Protein AF-A0A972EU42-F1 (afdb_monomer)

Sequence (117 aa):
MTAIDLTRLQKQIGELVSLLSEPTAFIKTLHEILDFYERRAYRPSRELVPKTFMRSYNLPAQVLPLIEIGLKESASLHPAEALALAQALWQDPYYEARELAALVLGQLPAEFSADVL

Nearest PDB structures (foldseek):
  6mbz-assembly1_A  TM=1.739E-01  e=7.908E+00  Homo sapiens

Solvent-accessible surface area (backbone atoms only — not comparable to full-atom values): 6754 Å² total; per-residue (Å²): 132,86,76,72,61,57,72,59,52,55,52,52,39,54,53,43,59,72,26,41,85,38,42,70,62,28,51,54,52,49,51,55,51,47,52,57,43,19,68,71,45,65,60,100,76,69,94,71,76,76,91,55,98,57,48,63,71,66,53,53,87,65,56,63,59,54,46,51,60,58,44,51,61,50,25,58,75,37,45,73,39,32,50,56,27,22,58,54,27,53,74,42,72,37,47,65,40,34,53,49,15,53,51,43,57,71,50,42,60,76,85,57,60,73,77,78,113

Secondary structure (DSSP, 8-state):
-----HHHHHHHHHHHHHTTT-HHHHHHHHHHHHHHHHHHH--S------SSSSB-----TTHHHHHHHHHHHHHHH-HHHHHHHHHHHHTSSBHHHHHHHHHHHHTS-GGGTTTT-

Radius of gyration: 14.72 Å; Cα contacts (8 Å, |Δi|>4): 108; chains: 1; bounding box: 35×30×39 Å

pLDDT: mean 77.61, std 13.82, range [40.34, 90.56]

Mean predicted aligned error: 8.31 Å

Foldseek 3Di:
DPPPPVVVLLVLLVVLLVCLQPLVVNVVSVVVVLVVQLVVLPDVDDPDDPPDPFAERPGDPPRLVSSLVSVLVSLLVCVPSLQVNLVSLCPDRYPSSPVSSVSSVVSHDCVCVVVVD

Structure (mmCIF, N/CA/C/O backbone):
data_AF-A0A972EU42-F1
#
_entry.id   AF-A0A972EU42-F1
#
loop_
_atom_site.group_PDB
_atom_site.id
_atom_site.type_symbol
_atom_site.label_atom_id
_atom_site.label_alt_id
_atom_site.label_comp_id
_a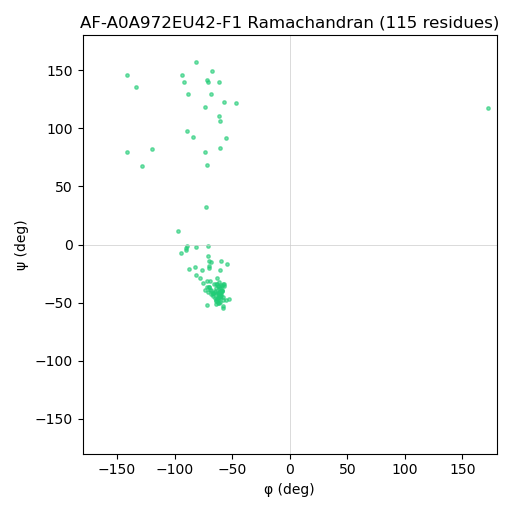tom_site.label_asym_id
_atom_site.label_entity_id
_atom_site.label_seq_id
_atom_site.pdbx_PDB_ins_code
_atom_site.Cartn_x
_atom_site.Cartn_y
_atom_site.Cartn_z
_atom_site.occupancy
_atom_site.B_iso_or_equiv
_atom_site.auth_seq_id
_atom_site.auth_comp_id
_atom_site.auth_asym_id
_atom_site.auth_atom_id
_atom_site.pdbx_PDB_model_num
ATOM 1 N N . MET A 1 1 ? 18.471 9.078 -20.487 1.00 42.56 1 MET A N 1
ATOM 2 C CA . MET A 1 1 ? 17.893 9.353 -19.154 1.00 42.56 1 MET A CA 1
ATOM 3 C C . MET A 1 1 ? 16.437 8.931 -19.207 1.00 42.56 1 MET A C 1
ATOM 5 O O . MET A 1 1 ? 15.670 9.578 -19.901 1.00 42.56 1 MET A O 1
ATOM 9 N N . THR A 1 2 ? 16.060 7.803 -18.606 1.00 40.34 2 THR A N 1
ATOM 10 C CA . THR A 1 2 ? 14.654 7.374 -18.613 1.00 40.34 2 THR A CA 1
ATOM 11 C C . THR A 1 2 ? 13.971 8.107 -17.468 1.00 40.34 2 THR A C 1
ATOM 13 O O . THR A 1 2 ? 14.074 7.685 -16.320 1.00 40.34 2 THR A O 1
ATOM 16 N N . ALA A 1 3 ? 13.390 9.269 -17.770 1.00 48.59 3 ALA A N 1
ATOM 17 C CA . ALA A 1 3 ? 12.598 10.027 -16.816 1.00 48.59 3 ALA A CA 1
ATOM 18 C C . ALA A 1 3 ? 11.425 9.142 -16.387 1.00 48.59 3 ALA A C 1
ATOM 20 O O . ALA A 1 3 ? 10.523 8.858 -17.173 1.00 48.59 3 ALA A O 1
ATOM 21 N N . ILE A 1 4 ? 11.487 8.620 -15.166 1.00 60.91 4 ILE A N 1
ATOM 22 C CA . ILE A 1 4 ? 10.304 8.086 -14.505 1.00 60.91 4 ILE A CA 1
ATOM 23 C C . ILE A 1 4 ? 9.309 9.245 -14.475 1.00 60.91 4 ILE A C 1
ATOM 25 O O . ILE A 1 4 ? 9.635 10.322 -13.978 1.00 60.91 4 ILE A O 1
ATOM 29 N N . ASP A 1 5 ? 8.128 9.047 -15.054 1.00 71.94 5 ASP A N 1
ATOM 30 C CA . ASP A 1 5 ? 7.077 10.061 -15.088 1.00 71.94 5 ASP A CA 1
ATOM 31 C C . ASP A 1 5 ? 6.453 10.181 -13.694 1.00 71.94 5 ASP A C 1
ATOM 33 O O . ASP A 1 5 ? 5.402 9.603 -13.406 1.00 71.94 5 ASP A O 1
ATOM 37 N N . LEU A 1 6 ? 7.138 10.907 -12.807 1.00 72.88 6 LEU A N 1
ATOM 38 C CA . LEU A 1 6 ? 6.730 11.140 -11.419 1.00 72.88 6 LEU A CA 1
ATOM 39 C C . LEU A 1 6 ? 5.336 11.773 -11.346 1.00 72.88 6 LEU A C 1
ATOM 41 O O . LEU A 1 6 ? 4.530 11.404 -10.501 1.00 72.88 6 LEU A O 1
ATOM 45 N N . THR A 1 7 ? 5.012 12.651 -12.296 1.00 78.56 7 THR A N 1
ATOM 46 C CA . THR A 1 7 ? 3.686 13.270 -12.422 1.00 78.56 7 THR A CA 1
ATOM 47 C C . THR A 1 7 ? 2.588 12.239 -12.682 1.00 78.56 7 THR A C 1
ATOM 49 O O . THR A 1 7 ? 1.475 12.375 -12.178 1.00 78.56 7 THR A O 1
ATOM 52 N N . ARG A 1 8 ? 2.884 11.182 -13.451 1.00 83.94 8 ARG A N 1
ATOM 53 C CA . ARG A 1 8 ? 1.930 10.093 -13.689 1.00 83.94 8 ARG A CA 1
ATOM 54 C C . ARG A 1 8 ? 1.790 9.221 -12.446 1.00 83.94 8 ARG A C 1
ATOM 56 O O . ARG A 1 8 ? 0.680 8.802 -12.132 1.00 83.94 8 ARG A O 1
ATOM 63 N N . LEU A 1 9 ? 2.891 8.959 -11.740 1.00 84.31 9 LEU A N 1
ATOM 64 C CA . LEU A 1 9 ? 2.854 8.206 -10.487 1.00 84.31 9 LEU A CA 1
ATOM 65 C C . LEU A 1 9 ? 1.999 8.932 -9.441 1.00 84.31 9 LEU A C 1
ATOM 67 O O . LEU A 1 9 ? 1.118 8.318 -8.862 1.00 84.31 9 LEU A O 1
ATOM 71 N N . GLN A 1 10 ? 2.168 10.246 -9.278 1.00 83.06 10 GLN A N 1
ATOM 72 C CA . GLN A 1 10 ? 1.354 11.042 -8.352 1.00 83.06 10 GLN A CA 1
ATOM 73 C C . GLN A 1 10 ? -0.145 10.997 -8.670 1.00 83.06 10 GLN A C 1
ATOM 75 O O . GLN A 1 10 ? -0.952 10.879 -7.754 1.00 83.06 10 GLN A O 1
ATOM 80 N N . LYS A 1 11 ? -0.532 11.040 -9.953 1.00 87.56 11 LYS A N 1
ATOM 81 C CA . LYS A 1 11 ? -1.943 10.870 -10.336 1.00 87.56 11 LYS A CA 1
ATOM 82 C C . LYS A 1 11 ? -2.481 9.488 -9.964 1.00 87.56 11 LYS A C 1
ATOM 84 O O . LYS A 1 11 ? -3.536 9.412 -9.352 1.00 87.56 11 LYS A O 1
ATOM 89 N N . GLN A 1 12 ? -1.730 8.430 -10.276 1.00 87.50 12 GLN A N 1
ATOM 90 C CA . GLN A 1 12 ? -2.097 7.053 -9.919 1.00 87.50 12 GLN A CA 1
ATOM 91 C C . GLN A 1 12 ? -2.195 6.858 -8.399 1.00 87.50 12 GLN A C 1
ATOM 93 O O . GLN A 1 12 ? -3.067 6.142 -7.925 1.00 87.50 12 GLN A O 1
ATOM 98 N N . ILE A 1 13 ? -1.337 7.525 -7.621 1.00 86.94 13 ILE A N 1
ATOM 99 C CA . ILE A 1 13 ? -1.420 7.517 -6.156 1.00 86.94 13 ILE A CA 1
ATOM 100 C C . ILE A 1 13 ? -2.711 8.189 -5.678 1.00 86.94 13 ILE A C 1
ATOM 102 O O . ILE A 1 13 ? -3.361 7.665 -4.784 1.00 86.94 13 ILE A O 1
ATOM 106 N N . GLY A 1 14 ? -3.123 9.305 -6.287 1.00 86.19 14 GLY A N 1
ATOM 107 C CA . GLY A 1 14 ? -4.416 9.927 -5.981 1.00 86.19 14 GLY A CA 1
ATOM 108 C C . GLY A 1 14 ? -5.609 9.009 -6.277 1.00 86.19 14 GLY A C 1
ATOM 109 O O . GLY A 1 14 ? -6.568 8.966 -5.506 1.00 86.19 14 GLY A O 1
ATOM 110 N N . GLU A 1 15 ? -5.538 8.230 -7.359 1.00 88.50 15 GLU A N 1
ATOM 111 C CA . GLU A 1 15 ? -6.546 7.207 -7.672 1.00 88.50 15 GLU A CA 1
ATOM 112 C C . GLU A 1 15 ? -6.537 6.070 -6.640 1.00 88.50 15 GLU A C 1
ATOM 114 O O . GLU A 1 15 ? -7.596 5.707 -6.136 1.00 88.50 15 GLU A O 1
ATOM 119 N N . LEU A 1 16 ? -5.358 5.571 -6.250 1.00 87.69 16 LEU A N 1
ATOM 120 C CA . LEU A 1 16 ? -5.212 4.574 -5.182 1.00 87.69 16 LEU A CA 1
ATOM 121 C C . LEU A 1 16 ? -5.801 5.066 -3.857 1.00 87.69 16 LEU A C 1
ATOM 123 O O . LEU A 1 16 ? -6.548 4.343 -3.208 1.00 87.69 16 LEU A O 1
ATOM 127 N N . VAL A 1 17 ? -5.509 6.307 -3.475 1.00 86.69 17 VAL A N 1
ATOM 128 C CA . VAL A 1 17 ? -6.074 6.949 -2.281 1.00 86.69 17 VAL A CA 1
ATOM 129 C C . VAL A 1 17 ? -7.601 7.015 -2.345 1.00 86.69 17 VAL A C 1
ATOM 131 O O . VAL A 1 17 ? -8.264 6.832 -1.332 1.00 86.69 17 VAL A O 1
ATOM 134 N N . SER A 1 18 ? -8.179 7.220 -3.529 1.00 88.62 18 SER A N 1
ATOM 135 C CA . SER A 1 18 ? -9.639 7.219 -3.696 1.00 88.62 18 SER A CA 1
ATOM 136 C C . SER A 1 18 ? -10.256 5.823 -3.530 1.00 88.62 18 SER A C 1
ATOM 138 O O . SER A 1 18 ? -11.448 5.710 -3.265 1.00 88.62 18 SER A O 1
ATOM 140 N N . LEU A 1 19 ? -9.450 4.765 -3.673 1.00 88.38 19 LEU A N 1
ATOM 141 C CA . LEU A 1 19 ? -9.838 3.360 -3.517 1.00 88.38 19 LEU A CA 1
ATOM 142 C C . LEU A 1 19 ? -9.507 2.800 -2.125 1.00 88.38 19 LEU A C 1
ATOM 144 O O . LEU A 1 19 ? -9.579 1.587 -1.933 1.00 88.38 19 LEU A O 1
ATOM 148 N N . LEU A 1 20 ? -9.145 3.641 -1.148 1.00 84.25 20 LEU A N 1
ATOM 149 C CA . LEU A 1 20 ? -8.787 3.180 0.201 1.00 84.25 20 LEU A CA 1
ATOM 150 C C . LEU A 1 20 ? -9.930 2.393 0.868 1.00 84.25 20 LEU A C 1
ATOM 152 O O . LEU A 1 20 ? -9.676 1.419 1.572 1.00 84.25 20 LEU A O 1
ATOM 156 N N . SER A 1 21 ? -11.180 2.776 0.581 1.00 85.75 21 SER A N 1
ATOM 157 C CA . SER A 1 21 ? -12.395 2.096 1.047 1.00 85.75 21 SER A CA 1
ATOM 158 C C . SER A 1 21 ? -12.622 0.724 0.396 1.00 85.75 21 SER A C 1
ATOM 160 O O . SER A 1 21 ? -13.400 -0.079 0.908 1.00 85.75 21 SER A O 1
ATOM 162 N N . GLU A 1 22 ? -11.974 0.445 -0.742 1.00 90.06 22 GLU A N 1
ATOM 163 C CA . GLU A 1 22 ? -12.146 -0.774 -1.538 1.00 90.06 22 GLU A CA 1
ATOM 164 C C . GLU A 1 22 ? -10.823 -1.556 -1.649 1.00 90.06 22 GLU A C 1
ATOM 166 O O . GLU A 1 22 ? -10.133 -1.496 -2.674 1.00 90.06 22 GLU A O 1
ATOM 171 N N . PRO A 1 23 ? -10.464 -2.366 -0.636 1.00 86.94 23 PRO A N 1
ATOM 172 C CA . PRO A 1 23 ? -9.152 -3.011 -0.559 1.00 86.94 23 PRO A CA 1
ATOM 173 C C . PRO A 1 23 ? -8.850 -3.928 -1.752 1.00 86.94 23 PRO A C 1
ATOM 175 O O . PRO A 1 23 ? -7.717 -3.996 -2.224 1.00 86.94 23 PRO A O 1
ATOM 178 N N . THR A 1 24 ? -9.859 -4.608 -2.300 1.00 87.81 24 THR A N 1
ATOM 179 C CA . THR A 1 24 ? -9.683 -5.476 -3.474 1.00 87.81 24 THR A CA 1
ATOM 180 C C . THR A 1 24 ? -9.363 -4.677 -4.740 1.00 87.81 24 THR A C 1
ATOM 182 O O . THR A 1 24 ? -8.485 -5.072 -5.512 1.00 87.81 24 THR A O 1
ATOM 185 N N . ALA A 1 25 ? -10.051 -3.552 -4.957 1.00 90.19 25 ALA A N 1
ATOM 186 C CA . ALA A 1 25 ? -9.802 -2.674 -6.098 1.00 90.19 25 ALA A CA 1
ATOM 187 C C . ALA A 1 25 ? -8.441 -1.981 -5.964 1.00 90.19 25 ALA A C 1
ATOM 189 O O . ALA A 1 25 ? -7.694 -1.891 -6.942 1.00 90.19 25 ALA A O 1
ATOM 190 N N . PHE A 1 26 ? -8.089 -1.573 -4.743 1.00 90.56 26 PHE A N 1
ATOM 191 C CA . PHE A 1 26 ? -6.786 -1.015 -4.420 1.00 90.56 26 PHE A CA 1
ATOM 192 C C . PHE A 1 26 ? -5.653 -1.9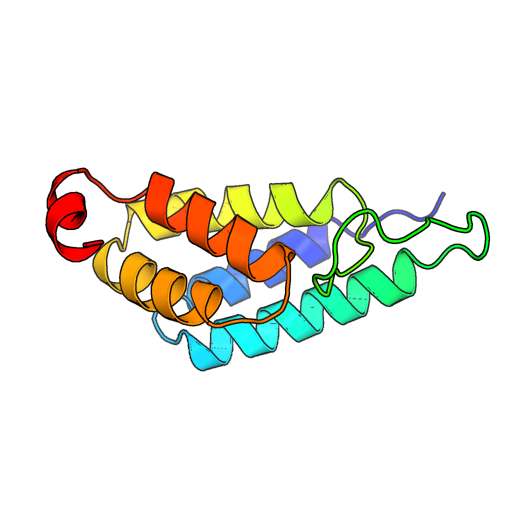83 -4.767 1.00 90.56 26 PHE A C 1
ATOM 194 O O . PHE A 1 26 ? -4.761 -1.616 -5.524 1.00 90.56 26 PHE A O 1
ATOM 201 N N . ILE A 1 27 ? -5.692 -3.224 -4.265 1.00 89.81 27 ILE A N 1
ATOM 202 C CA . ILE A 1 27 ? -4.620 -4.212 -4.485 1.00 89.81 27 ILE A CA 1
ATOM 203 C C . ILE A 1 27 ? -4.450 -4.505 -5.974 1.00 89.81 27 ILE A C 1
ATOM 205 O O . ILE A 1 27 ? -3.327 -4.535 -6.475 1.00 89.81 27 ILE A O 1
ATOM 209 N N . LYS A 1 28 ? -5.562 -4.659 -6.701 1.00 90.31 28 LYS A N 1
ATOM 210 C CA . LYS A 1 28 ? -5.525 -4.879 -8.148 1.00 90.31 28 LYS A CA 1
ATOM 211 C C . LYS A 1 28 ? -4.852 -3.710 -8.875 1.00 90.31 28 LYS A C 1
ATOM 213 O O . LYS A 1 28 ? -3.946 -3.933 -9.673 1.00 90.31 28 LYS A O 1
ATOM 218 N N . THR A 1 29 ? -5.265 -2.482 -8.568 1.00 89.88 29 THR A N 1
ATOM 219 C CA . THR A 1 29 ? -4.707 -1.265 -9.178 1.00 89.88 29 THR A CA 1
ATOM 220 C C . THR A 1 29 ? -3.235 -1.093 -8.806 1.00 89.88 29 THR A C 1
ATOM 222 O O . THR A 1 29 ? -2.409 -0.759 -9.652 1.00 89.88 29 THR A O 1
ATOM 225 N N . LEU A 1 30 ? -2.875 -1.387 -7.553 1.00 89.56 30 LEU A N 1
ATOM 226 C CA . LEU A 1 30 ? -1.497 -1.389 -7.080 1.00 89.56 30 LEU A CA 1
ATOM 227 C C . LEU A 1 30 ? -0.660 -2.361 -7.913 1.00 89.56 30 LEU A C 1
ATOM 229 O O 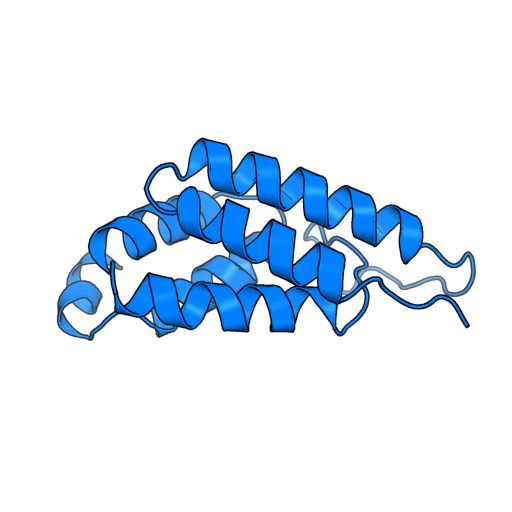. LEU A 1 30 ? 0.346 -1.947 -8.473 1.00 89.56 30 LEU A O 1
ATOM 233 N N . HIS A 1 31 ? -1.076 -3.620 -8.062 1.00 89.62 31 HIS A N 1
ATOM 234 C CA . HIS A 1 31 ? -0.349 -4.591 -8.887 1.00 89.62 31 HIS A CA 1
ATOM 235 C C . HIS A 1 31 ? -0.205 -4.144 -10.344 1.00 89.62 31 HIS A C 1
ATOM 237 O O . HIS A 1 31 ? 0.870 -4.317 -10.908 1.00 89.62 31 HIS A O 1
ATOM 243 N N . GLU A 1 32 ? -1.227 -3.530 -10.944 1.00 88.69 32 GLU A N 1
ATOM 244 C CA . GLU A 1 32 ? -1.139 -2.980 -12.307 1.00 88.69 32 GLU A CA 1
ATOM 245 C C . GLU A 1 32 ? -0.080 -1.869 -12.411 1.00 88.69 32 GLU A C 1
ATOM 247 O O . GLU A 1 32 ? 0.708 -1.837 -13.362 1.00 88.69 32 GLU A O 1
ATOM 252 N N . ILE A 1 33 ? -0.014 -0.987 -11.410 1.00 87.00 33 ILE A N 1
ATOM 253 C CA . ILE A 1 33 ? 1.008 0.060 -11.310 1.00 87.00 33 ILE A CA 1
ATOM 254 C C . ILE A 1 33 ? 2.394 -0.578 -11.153 1.00 87.00 33 ILE A C 1
ATOM 256 O O . ILE A 1 33 ? 3.317 -0.238 -11.898 1.00 87.00 33 ILE A O 1
ATOM 260 N N . LEU A 1 34 ? 2.557 -1.507 -10.208 1.00 86.00 34 LEU A N 1
ATOM 261 C CA . LEU A 1 34 ? 3.846 -2.145 -9.937 1.00 86.00 34 LEU A CA 1
ATOM 262 C C . LEU A 1 34 ? 4.337 -2.953 -11.153 1.00 86.00 34 LEU A C 1
ATOM 264 O O . LEU A 1 34 ? 5.495 -2.798 -11.530 1.00 86.00 34 LEU A O 1
ATOM 268 N N . ASP A 1 35 ? 3.478 -3.718 -11.834 1.00 85.31 35 ASP A N 1
ATOM 269 C CA . ASP A 1 35 ? 3.818 -4.437 -13.078 1.00 85.31 35 ASP A CA 1
ATOM 270 C C . ASP A 1 35 ? 4.262 -3.467 -14.186 1.00 85.31 35 ASP A C 1
ATOM 272 O O . ASP A 1 35 ? 5.281 -3.682 -14.848 1.00 85.31 35 ASP A O 1
ATOM 276 N N . PHE A 1 36 ? 3.568 -2.334 -14.343 1.00 84.06 36 PHE A N 1
ATOM 277 C CA . PHE A 1 36 ? 3.942 -1.315 -15.325 1.00 84.06 36 PHE A CA 1
ATOM 278 C C . PHE A 1 36 ? 5.339 -0.727 -15.060 1.00 84.06 36 PHE A C 1
ATOM 280 O O . PHE A 1 36 ? 6.130 -0.533 -15.995 1.00 84.06 36 PHE A O 1
ATOM 287 N N . TYR A 1 37 ? 5.661 -0.434 -13.797 1.00 80.00 37 TYR A N 1
ATOM 288 C CA . TYR A 1 37 ? 6.967 0.113 -13.420 1.00 80.00 37 TYR A CA 1
ATOM 289 C C . TYR A 1 37 ? 8.073 -0.950 -13.369 1.00 80.00 37 TYR A C 1
ATOM 291 O O . TYR A 1 37 ? 9.217 -0.610 -13.671 1.00 80.00 37 TYR A O 1
ATOM 299 N N . GLU A 1 38 ? 7.757 -2.212 -13.074 1.00 79.31 38 GLU A N 1
ATOM 300 C CA . GLU A 1 38 ? 8.686 -3.350 -13.119 1.00 79.31 38 GLU A CA 1
ATOM 301 C C . GLU A 1 38 ? 9.201 -3.569 -14.545 1.00 79.31 38 GLU A C 1
ATOM 303 O O . GLU A 1 38 ? 10.412 -3.514 -14.776 1.00 79.31 38 GLU A O 1
ATOM 308 N N . ARG A 1 39 ? 8.299 -3.634 -15.535 1.00 72.44 39 ARG A N 1
ATOM 309 C CA . ARG A 1 39 ? 8.670 -3.771 -16.957 1.00 72.44 39 ARG A CA 1
ATOM 310 C C . ARG A 1 39 ? 9.583 -2.650 -17.437 1.00 72.44 39 ARG A C 1
ATOM 312 O O . ARG A 1 39 ? 10.442 -2.857 -18.293 1.00 72.44 39 ARG A O 1
ATOM 319 N N . ARG A 1 40 ? 9.391 -1.438 -16.907 1.00 67.69 40 ARG A N 1
ATOM 320 C CA . ARG A 1 40 ? 10.193 -0.254 -17.255 1.00 67.69 40 ARG A CA 1
ATOM 321 C C . ARG A 1 40 ? 11.522 -0.202 -16.496 1.00 67.69 40 ARG A C 1
ATOM 323 O O . ARG A 1 40 ? 12.473 0.413 -16.984 1.00 67.69 40 ARG A O 1
ATOM 330 N N . ALA A 1 41 ? 11.587 -0.823 -15.322 1.00 62.78 41 ALA A N 1
ATOM 331 C CA . ALA A 1 41 ? 12.793 -0.971 -14.517 1.00 62.78 41 ALA A CA 1
ATOM 332 C C . ALA A 1 41 ? 13.679 -2.136 -14.978 1.00 62.78 41 ALA A C 1
ATOM 334 O O . ALA A 1 41 ? 14.878 -2.116 -14.688 1.00 62.78 41 ALA A O 1
ATOM 335 N N . TYR A 1 42 ? 13.125 -3.088 -15.740 1.00 58.69 42 TYR A N 1
ATOM 336 C CA . TYR A 1 42 ? 13.836 -4.215 -16.341 1.00 58.69 42 TYR A CA 1
ATOM 337 C C . TYR A 1 42 ? 14.933 -3.741 -17.315 1.00 58.69 42 TYR A C 1
ATOM 339 O O . TYR A 1 42 ? 14.764 -3.659 -18.533 1.00 58.69 42 TYR A O 1
ATOM 347 N N . ARG A 1 43 ? 16.101 -3.394 -16.768 1.00 55.34 43 ARG A N 1
ATOM 348 C CA . ARG A 1 43 ? 17.361 -3.291 -17.506 1.00 55.34 43 ARG A CA 1
ATOM 349 C C . ARG A 1 43 ? 18.027 -4.669 -17.479 1.00 55.34 43 ARG A C 1
ATOM 351 O O . ARG A 1 43 ? 18.207 -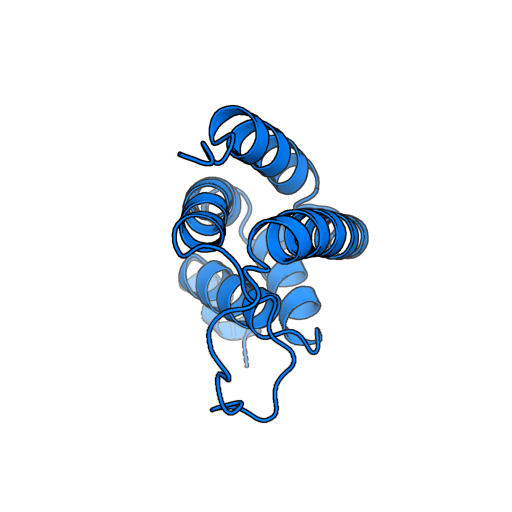5.204 -16.388 1.00 55.34 43 ARG A O 1
ATOM 358 N N . PRO A 1 44 ? 18.458 -5.227 -18.625 1.00 45.81 44 PRO A N 1
ATOM 359 C CA . PRO A 1 44 ? 19.014 -6.583 -18.736 1.00 45.81 44 PRO A CA 1
ATOM 360 C C . PRO A 1 44 ? 20.433 -6.733 -18.151 1.00 45.81 44 PRO A C 1
ATOM 362 O O . PRO A 1 44 ? 21.253 -7.497 -18.649 1.00 45.81 44 PRO A O 1
ATOM 365 N N . SER A 1 45 ? 20.766 -5.990 -17.102 1.00 44.44 45 SER A N 1
ATOM 366 C CA . SER A 1 45 ? 22.091 -5.981 -16.500 1.00 44.44 45 SER A CA 1
ATOM 367 C C . SER A 1 45 ? 21.978 -5.884 -14.991 1.00 44.44 45 SER A C 1
ATOM 369 O O . SER A 1 45 ? 22.140 -4.808 -14.426 1.00 44.44 45 SER A O 1
ATOM 371 N N . ARG A 1 46 ? 21.691 -7.025 -14.356 1.00 44.47 46 ARG A N 1
ATOM 372 C CA . ARG A 1 46 ? 22.458 -7.605 -13.240 1.00 44.47 46 ARG A CA 1
ATOM 373 C C . ARG A 1 46 ? 21.662 -8.792 -12.718 1.00 44.47 46 ARG A C 1
ATOM 375 O O . ARG A 1 46 ? 20.545 -8.624 -12.245 1.00 44.47 46 ARG A O 1
ATOM 382 N N . GLU A 1 47 ? 22.246 -9.977 -12.818 1.00 47.44 47 GLU A N 1
ATOM 383 C CA . GLU A 1 47 ? 21.799 -11.181 -12.126 1.00 47.44 47 GLU A CA 1
ATOM 384 C C . GLU A 1 47 ? 21.740 -10.883 -10.620 1.00 47.44 47 GLU A C 1
ATOM 386 O O . GLU A 1 47 ? 22.741 -10.941 -9.904 1.00 47.44 47 GLU A O 1
ATOM 391 N N . LEU A 1 48 ? 20.577 -10.448 -10.144 1.00 52.34 48 LEU A N 1
ATOM 392 C CA . LEU A 1 48 ? 20.317 -10.261 -8.730 1.00 52.34 48 LEU A CA 1
ATOM 393 C C . LEU A 1 48 ? 19.778 -11.588 -8.224 1.00 52.34 48 LEU A C 1
ATOM 395 O O . LEU A 1 48 ? 18.610 -11.921 -8.398 1.00 52.34 48 LEU A O 1
ATOM 399 N N . VAL A 1 49 ? 20.687 -12.364 -7.639 1.00 52.44 49 VAL A N 1
ATOM 400 C CA . VAL A 1 49 ? 20.363 -13.552 -6.851 1.00 52.44 49 VAL A CA 1
ATOM 401 C C . VAL A 1 49 ? 19.233 -13.166 -5.886 1.00 52.44 49 VAL A C 1
ATOM 403 O O . VAL A 1 49 ? 19.414 -12.199 -5.134 1.00 52.44 49 VAL A O 1
ATOM 406 N N . PRO A 1 50 ? 18.070 -13.842 -5.912 1.00 50.94 50 PRO A N 1
ATOM 407 C CA . PRO A 1 50 ? 16.956 -13.478 -5.051 1.00 50.94 50 PRO A CA 1
ATOM 408 C C . PRO A 1 50 ? 17.401 -13.628 -3.594 1.00 50.94 50 PRO A C 1
ATOM 410 O O . PRO A 1 50 ? 17.659 -14.730 -3.115 1.00 50.94 50 PRO A O 1
ATOM 413 N N . LYS A 1 51 ? 17.546 -12.499 -2.889 1.00 54.31 51 LYS A N 1
ATOM 414 C CA . LYS A 1 51 ? 17.910 -12.470 -1.461 1.00 54.31 51 LYS A CA 1
ATOM 415 C C . LYS A 1 51 ? 16.769 -12.954 -0.560 1.00 54.31 51 LYS A C 1
ATOM 417 O O . LYS A 1 51 ? 16.984 -13.163 0.629 1.00 54.31 51 LYS A O 1
ATOM 422 N N . THR A 1 52 ? 15.573 -13.135 -1.113 1.00 54.12 52 THR A N 1
ATOM 423 C CA . THR A 1 52 ? 14.355 -13.509 -0.398 1.00 54.12 52 THR A CA 1
ATOM 424 C C . THR A 1 52 ? 13.534 -14.489 -1.242 1.00 54.12 52 THR A C 1
ATOM 426 O O . THR A 1 52 ? 13.501 -14.399 -2.466 1.00 54.12 52 THR A O 1
ATOM 429 N N . PHE A 1 53 ? 12.846 -15.432 -0.593 1.00 61.75 53 PHE A N 1
ATOM 430 C CA . PHE A 1 53 ? 11.912 -16.370 -1.245 1.00 61.75 53 PHE A CA 1
ATOM 431 C C . PHE A 1 53 ? 10.613 -15.701 -1.732 1.00 61.75 53 PHE A C 1
ATOM 433 O O . PHE A 1 53 ? 9.728 -16.366 -2.269 1.00 61.75 53 PHE A O 1
ATOM 440 N N . MET A 1 54 ? 10.465 -14.398 -1.499 1.00 68.69 54 MET A N 1
ATOM 441 C CA . MET A 1 54 ? 9.229 -13.666 -1.716 1.00 68.69 54 MET A CA 1
ATOM 442 C C . MET A 1 54 ? 9.204 -13.031 -3.105 1.00 68.69 54 MET A C 1
ATOM 444 O O . MET A 1 54 ? 10.240 -12.605 -3.616 1.00 68.69 54 MET A O 1
ATOM 448 N N . ARG A 1 55 ? 8.020 -12.961 -3.725 1.00 74.44 55 ARG A N 1
ATOM 449 C CA . ARG A 1 55 ? 7.864 -12.263 -5.005 1.00 74.44 55 ARG A CA 1
ATOM 450 C C . ARG A 1 55 ? 8.057 -10.773 -4.756 1.00 74.44 55 ARG A C 1
ATOM 452 O O . ARG A 1 55 ? 7.455 -10.228 -3.841 1.00 74.44 55 ARG A O 1
ATOM 459 N N . SER A 1 56 ? 8.905 -10.132 -5.542 1.00 76.00 56 SER A N 1
ATOM 460 C CA . SER A 1 56 ? 9.140 -8.695 -5.463 1.00 76.00 56 SER A CA 1
ATOM 461 C C . SER A 1 56 ? 9.110 -8.135 -6.871 1.00 76.00 56 SER A C 1
ATOM 463 O O . SER A 1 56 ? 9.660 -8.731 -7.804 1.00 76.00 56 SER A O 1
ATOM 465 N N . TYR A 1 57 ? 8.426 -7.012 -7.025 1.00 74.19 57 TYR A N 1
ATOM 466 C CA . TYR A 1 57 ? 8.533 -6.199 -8.218 1.00 74.19 57 TYR A CA 1
ATOM 467 C C . TYR A 1 57 ? 9.889 -5.488 -8.148 1.00 74.19 57 TYR A C 1
ATOM 469 O O . TYR A 1 57 ? 10.154 -4.723 -7.226 1.00 74.19 57 TYR A O 1
ATOM 477 N N . ASN A 1 58 ? 10.781 -5.733 -9.113 1.00 73.50 58 ASN A N 1
ATOM 478 C CA . ASN A 1 58 ? 12.086 -5.062 -9.180 1.00 73.50 58 ASN A CA 1
ATOM 479 C C . ASN A 1 58 ? 11.916 -3.591 -9.596 1.00 73.50 58 ASN A C 1
ATOM 481 O O . ASN A 1 58 ? 12.265 -3.186 -10.704 1.00 73.50 58 ASN A O 1
ATOM 485 N N . LEU A 1 59 ? 11.320 -2.795 -8.715 1.00 76.94 59 LEU A N 1
ATOM 486 C CA . LEU A 1 59 ? 10.908 -1.428 -8.977 1.00 76.94 59 LEU A CA 1
ATOM 487 C C . LEU A 1 59 ? 12.081 -0.457 -8.846 1.00 76.94 59 LEU A C 1
ATO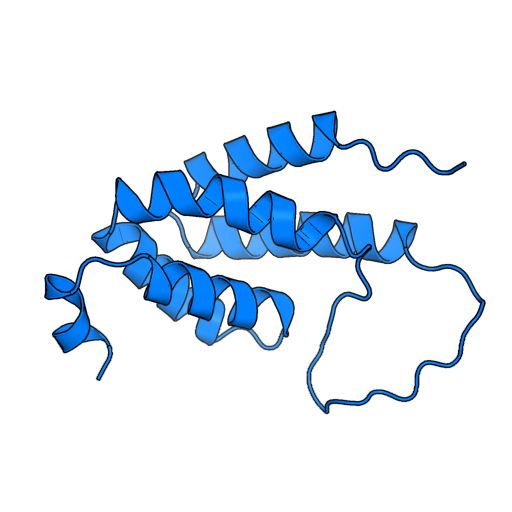M 489 O O . LEU A 1 59 ? 13.044 -0.700 -8.113 1.00 76.94 59 LEU A O 1
ATOM 493 N N . PRO A 1 60 ? 11.994 0.712 -9.499 1.00 76.19 60 PRO A N 1
ATOM 494 C CA . PRO A 1 60 ? 12.904 1.804 -9.212 1.00 76.19 60 PRO A CA 1
ATOM 495 C C . PRO A 1 60 ? 12.744 2.244 -7.753 1.00 76.19 60 PRO A C 1
ATOM 497 O O . PRO A 1 60 ? 11.621 2.415 -7.281 1.00 76.19 60 PRO A O 1
ATOM 500 N N . ALA A 1 61 ? 13.860 2.549 -7.087 1.00 73.06 61 ALA A N 1
ATOM 501 C CA . ALA A 1 61 ? 13.901 2.934 -5.671 1.00 73.06 61 ALA A CA 1
ATOM 502 C C . ALA A 1 61 ? 12.997 4.126 -5.286 1.00 73.06 61 ALA A C 1
ATOM 504 O O . ALA A 1 61 ? 12.719 4.329 -4.114 1.00 73.06 61 ALA A O 1
ATOM 505 N N . GLN A 1 62 ? 12.538 4.915 -6.261 1.00 79.12 62 GLN A N 1
ATOM 506 C CA . GLN A 1 62 ? 11.678 6.080 -6.047 1.00 79.12 62 GLN A CA 1
ATOM 507 C C . GLN A 1 62 ? 10.177 5.734 -6.034 1.00 79.12 62 GLN A C 1
ATOM 509 O O . GLN A 1 62 ? 9.394 6.530 -5.531 1.00 79.12 62 GLN A O 1
ATOM 514 N N . VAL A 1 63 ? 9.749 4.603 -6.616 1.00 83.75 63 VAL A N 1
ATOM 515 C CA . VAL A 1 63 ? 8.316 4.316 -6.833 1.00 83.75 63 VAL A CA 1
ATOM 516 C C . VAL A 1 63 ? 7.606 3.997 -5.521 1.00 83.75 63 VAL A C 1
ATOM 518 O O . VAL A 1 63 ? 6.611 4.645 -5.207 1.00 83.75 63 VAL A O 1
ATOM 521 N N . LEU A 1 64 ? 8.140 3.048 -4.746 1.00 84.81 64 LEU A N 1
ATOM 522 C CA . LEU A 1 64 ? 7.526 2.607 -3.492 1.00 84.81 64 LEU A CA 1
ATOM 523 C C . LEU A 1 64 ? 7.434 3.743 -2.451 1.00 84.81 64 LEU A C 1
ATOM 525 O O . LEU A 1 64 ? 6.322 4.014 -2.001 1.00 84.81 64 LEU A O 1
ATOM 529 N N . PRO A 1 65 ? 8.502 4.527 -2.180 1.00 85.31 65 PRO A N 1
ATOM 530 C CA . PRO A 1 65 ? 8.425 5.631 -1.220 1.00 85.31 65 PRO A CA 1
ATOM 531 C C . PRO A 1 65 ? 7.421 6.719 -1.611 1.00 85.31 65 PRO A C 1
ATOM 533 O O . PRO A 1 65 ? 6.813 7.346 -0.753 1.00 85.31 65 PRO A O 1
ATOM 536 N N . LEU A 1 66 ? 7.221 6.977 -2.909 1.00 84.88 66 LEU A N 1
ATOM 537 C CA . LEU A 1 66 ? 6.230 7.964 -3.347 1.00 84.88 66 LEU A CA 1
ATOM 538 C C . LEU A 1 66 ? 4.802 7.489 -3.090 1.00 84.88 66 LEU A C 1
ATOM 540 O O . LEU A 1 66 ? 3.966 8.295 -2.684 1.00 84.88 66 LEU A O 1
ATOM 544 N N . ILE A 1 67 ? 4.541 6.197 -3.304 1.00 87.19 67 ILE A N 1
ATOM 545 C CA . ILE A 1 67 ? 3.258 5.570 -2.978 1.00 87.19 67 ILE A CA 1
ATOM 546 C C . ILE A 1 67 ? 3.021 5.678 -1.470 1.00 87.19 67 ILE A C 1
ATOM 548 O O . ILE A 1 67 ? 2.000 6.222 -1.056 1.00 87.19 67 ILE A O 1
ATOM 552 N N . GLU A 1 68 ? 4.001 5.279 -0.659 1.00 87.81 68 GLU A N 1
ATOM 553 C CA . GLU A 1 68 ? 3.950 5.383 0.804 1.00 87.81 68 GLU A CA 1
ATOM 554 C C . GLU A 1 68 ? 3.611 6.798 1.290 1.00 87.81 68 GLU A C 1
ATOM 556 O O . GLU A 1 68 ? 2.732 6.966 2.134 1.00 87.81 68 GLU A O 1
ATOM 561 N N . ILE A 1 69 ? 4.267 7.826 0.739 1.00 86.38 69 ILE A N 1
ATOM 562 C CA . ILE A 1 69 ? 4.026 9.227 1.116 1.00 86.38 69 ILE A CA 1
ATOM 563 C C . ILE A 1 69 ? 2.576 9.638 0.837 1.00 86.38 69 ILE A C 1
ATOM 565 O O . ILE A 1 69 ? 1.980 10.324 1.664 1.00 86.38 69 ILE A O 1
ATOM 569 N N . GLY A 1 70 ? 2.003 9.227 -0.297 1.00 84.19 70 GLY A N 1
ATOM 570 C CA . GLY A 1 70 ? 0.612 9.556 -0.615 1.00 84.19 70 GLY A CA 1
ATOM 571 C C . GLY A 1 70 ? -0.399 8.786 0.231 1.00 84.19 70 GLY A C 1
ATOM 572 O O . GLY A 1 70 ? -1.401 9.355 0.647 1.00 84.19 70 GLY A O 1
ATOM 573 N N . LEU A 1 71 ? -0.112 7.521 0.547 1.00 83.81 71 LEU A N 1
ATOM 574 C CA . LEU A 1 71 ? -0.952 6.710 1.431 1.00 83.81 71 LEU A CA 1
ATOM 575 C C . LEU A 1 71 ? -0.914 7.174 2.881 1.00 83.81 71 LEU A C 1
ATOM 577 O O . LEU A 1 71 ? -1.912 7.037 3.581 1.00 83.81 71 LEU A O 1
ATOM 581 N N . LYS A 1 72 ? 0.212 7.729 3.333 1.00 84.25 72 LYS A N 1
ATOM 582 C CA . LYS A 1 72 ? 0.394 8.173 4.715 1.00 84.25 72 LYS A CA 1
ATOM 583 C C . LYS A 1 72 ? -0.685 9.161 5.157 1.00 84.25 72 LYS A C 1
ATOM 585 O O . LYS A 1 72 ? -1.257 8.994 6.228 1.00 84.25 72 LYS A O 1
ATOM 590 N N . GLU A 1 73 ? -0.966 10.172 4.337 1.00 82.50 73 GLU A N 1
ATOM 591 C CA . GLU A 1 73 ? -1.956 11.203 4.666 1.00 82.50 73 GLU A CA 1
ATOM 592 C C . GLU A 1 73 ? -3.366 10.604 4.768 1.00 82.50 73 GLU A C 1
ATOM 594 O O . GLU A 1 73 ? -4.071 10.817 5.753 1.00 82.50 73 GLU A O 1
ATOM 599 N N . SER A 1 74 ? -3.747 9.772 3.801 1.00 82.56 74 SER A N 1
ATOM 600 C CA . SER A 1 74 ? -5.068 9.138 3.759 1.00 82.56 74 SER A CA 1
ATOM 601 C C . SER A 1 74 ? -5.263 8.083 4.843 1.00 82.56 74 SER A C 1
ATOM 603 O O . SER A 1 74 ? -6.346 7.998 5.415 1.00 82.56 74 SER A O 1
ATOM 605 N N . ALA A 1 75 ? -4.217 7.323 5.176 1.00 82.44 75 ALA A N 1
ATOM 606 C CA . ALA A 1 75 ? -4.257 6.327 6.239 1.00 82.44 75 ALA A CA 1
ATOM 607 C C . ALA A 1 75 ? -4.489 6.963 7.617 1.00 82.44 75 ALA A C 1
ATOM 609 O O . ALA A 1 75 ? -5.237 6.418 8.426 1.00 82.44 75 ALA A O 1
ATOM 610 N N . SER A 1 76 ? -3.903 8.139 7.872 1.00 80.88 76 SER A N 1
ATOM 611 C CA . SER A 1 76 ? -4.160 8.895 9.104 1.00 80.88 76 SER A CA 1
ATOM 612 C C . SER A 1 76 ? -5.556 9.528 9.143 1.00 80.88 76 SER A C 1
ATOM 614 O O . SER A 1 76 ? -6.120 9.670 10.224 1.00 80.88 76 SER A O 1
ATOM 616 N N . LEU A 1 77 ? -6.119 9.911 7.992 1.00 83.88 77 LEU A N 1
ATOM 617 C CA . LEU A 1 77 ? -7.473 10.474 7.904 1.00 83.88 77 LEU A CA 1
ATOM 618 C C . LEU A 1 77 ? -8.571 9.406 8.054 1.00 83.88 77 LEU A C 1
ATOM 620 O O . LEU A 1 77 ? -9.626 9.694 8.617 1.00 83.88 77 LEU A O 1
ATOM 624 N N . HIS A 1 78 ? -8.315 8.185 7.578 1.00 85.25 78 HIS A N 1
ATOM 625 C CA . HIS A 1 78 ? -9.283 7.088 7.513 1.00 85.25 78 HIS A CA 1
ATOM 626 C C . HIS A 1 78 ? -8.734 5.795 8.151 1.00 85.25 78 HIS A C 1
ATOM 628 O O . HIS A 1 78 ? -8.506 4.804 7.451 1.00 85.25 78 HIS A O 1
ATOM 634 N N . PRO A 1 79 ? -8.528 5.754 9.482 1.00 83.62 79 PRO A N 1
ATOM 635 C CA . PRO A 1 79 ? -7.836 4.642 10.141 1.00 83.62 79 PRO A CA 1
ATOM 636 C C . PRO A 1 79 ? -8.575 3.297 10.033 1.00 83.62 79 PRO A C 1
ATOM 638 O O . PRO A 1 79 ? -7.938 2.256 9.896 1.00 83.62 79 PRO A O 1
ATOM 641 N N . ALA A 1 80 ? -9.912 3.295 10.038 1.00 84.94 80 ALA A N 1
ATOM 642 C CA . ALA A 1 80 ? -10.699 2.064 9.906 1.00 84.94 80 ALA A CA 1
ATOM 643 C C . ALA A 1 80 ? -10.543 1.413 8.517 1.00 84.94 80 ALA A C 1
ATOM 645 O O . ALA A 1 80 ? -10.386 0.198 8.400 1.00 84.94 80 ALA A O 1
ATOM 646 N N . GLU A 1 81 ? -10.552 2.227 7.461 1.00 87.25 81 GLU A N 1
ATOM 647 C CA . GLU A 1 81 ? -10.374 1.773 6.075 1.00 87.25 81 GLU A CA 1
ATOM 648 C C . GLU A 1 81 ? -8.926 1.337 5.834 1.00 87.25 81 GLU A C 1
ATOM 650 O O . GLU A 1 81 ? -8.669 0.288 5.246 1.00 87.25 81 GLU A O 1
ATOM 655 N N . ALA A 1 82 ? -7.976 2.097 6.381 1.00 86.94 82 ALA A N 1
ATOM 656 C CA . ALA A 1 82 ? -6.556 1.783 6.354 1.00 86.94 82 ALA A CA 1
ATOM 657 C C . ALA A 1 82 ? -6.236 0.431 7.017 1.00 86.94 82 ALA A C 1
ATOM 659 O O . ALA A 1 82 ? -5.433 -0.332 6.482 1.00 86.94 82 ALA A O 1
ATOM 660 N N . LEU A 1 83 ? -6.890 0.095 8.135 1.00 86.12 83 LEU A N 1
ATOM 661 C CA . LEU A 1 83 ? -6.742 -1.210 8.786 1.00 86.12 83 LEU A CA 1
ATOM 662 C C . LEU A 1 83 ? -7.238 -2.356 7.890 1.00 86.12 83 LEU A C 1
ATOM 664 O O . LEU A 1 83 ? -6.510 -3.329 7.682 1.00 86.12 83 LEU A O 1
ATOM 668 N N . ALA A 1 84 ? -8.436 -2.226 7.312 1.00 88.75 84 ALA A N 1
ATOM 669 C CA . ALA A 1 84 ? -8.985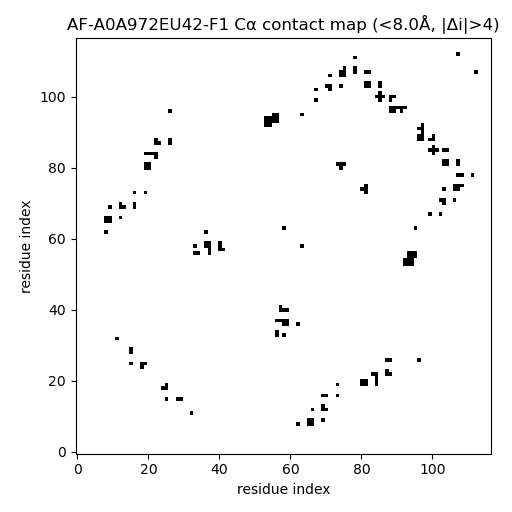 -3.226 6.393 1.00 88.75 84 ALA A CA 1
ATOM 670 C C . ALA A 1 84 ? -8.092 -3.412 5.153 1.00 88.75 84 ALA A C 1
ATOM 672 O O . ALA A 1 84 ? -7.843 -4.538 4.709 1.00 88.75 84 ALA A O 1
ATOM 673 N N . LEU A 1 85 ? -7.553 -2.310 4.623 1.00 88.94 85 LEU A N 1
ATOM 674 C CA . LEU A 1 85 ? -6.597 -2.330 3.524 1.00 88.94 85 LEU A CA 1
ATOM 675 C C . LEU A 1 85 ? -5.294 -3.035 3.910 1.00 88.94 85 LEU A C 1
ATOM 677 O O . LEU A 1 85 ? -4.814 -3.882 3.156 1.00 88.94 85 LEU A O 1
ATOM 681 N N . ALA A 1 86 ? -4.734 -2.726 5.077 1.00 88.62 86 ALA A N 1
ATOM 682 C CA . ALA A 1 86 ? -3.506 -3.350 5.549 1.00 88.62 86 ALA A CA 1
ATOM 683 C C . ALA A 1 86 ? -3.662 -4.864 5.737 1.00 88.62 86 ALA A C 1
ATOM 685 O O . ALA A 1 86 ? -2.782 -5.620 5.325 1.00 88.62 86 ALA A O 1
ATOM 686 N N . GLN A 1 87 ? -4.791 -5.323 6.285 1.00 88.75 87 GLN A N 1
ATOM 687 C CA . GLN A 1 87 ? -5.093 -6.752 6.401 1.00 88.75 87 GLN A CA 1
ATOM 688 C C . GLN A 1 87 ? -5.132 -7.436 5.029 1.00 88.75 87 GLN A C 1
ATOM 690 O O . GLN A 1 87 ? -4.549 -8.507 4.856 1.00 88.75 87 GLN A O 1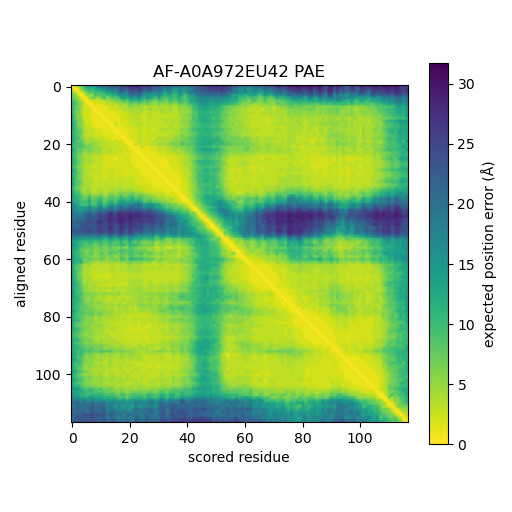
ATOM 695 N N . ALA A 1 88 ? -5.773 -6.809 4.040 1.00 89.75 88 ALA A N 1
ATOM 696 C CA . ALA A 1 88 ? -5.841 -7.343 2.685 1.00 89.75 88 ALA A CA 1
ATOM 697 C C . ALA A 1 88 ? -4.461 -7.364 1.997 1.00 89.75 88 ALA A C 1
ATOM 699 O O . ALA A 1 88 ? -4.093 -8.370 1.392 1.00 89.75 88 ALA A O 1
ATOM 700 N N . LEU A 1 89 ? -3.671 -6.295 2.142 1.00 88.69 89 LEU A N 1
ATOM 701 C CA . LEU A 1 89 ? -2.299 -6.208 1.627 1.00 88.69 89 LEU A CA 1
ATOM 702 C C . LEU A 1 89 ? -1.367 -7.235 2.286 1.00 88.69 89 LEU A C 1
ATOM 704 O O . LEU A 1 89 ? -0.472 -7.765 1.635 1.00 88.69 89 LEU A O 1
ATOM 708 N N . TRP A 1 90 ? -1.579 -7.559 3.563 1.00 88.50 90 TRP A N 1
ATOM 709 C CA . TRP A 1 90 ? -0.771 -8.547 4.279 1.00 88.50 90 TRP A CA 1
ATOM 710 C C . TRP A 1 90 ? -0.938 -9.971 3.729 1.00 88.50 90 TRP A C 1
ATOM 712 O O . TRP A 1 90 ? 0.020 -10.753 3.707 1.00 88.50 90 TRP A O 1
ATOM 722 N N . GLN A 1 91 ? -2.143 -10.306 3.255 1.00 87.56 91 GLN A N 1
ATOM 723 C CA . GLN A 1 91 ? -2.431 -11.594 2.611 1.00 87.56 91 GLN A CA 1
ATOM 724 C C . GLN A 1 91 ? -1.763 -11.734 1.235 1.00 87.56 91 GLN A C 1
ATOM 726 O O . GLN A 1 91 ? -1.667 -12.843 0.703 1.00 87.56 91 GLN A O 1
ATOM 731 N N . ASP A 1 92 ? -1.276 -10.636 0.662 1.00 86.38 92 ASP A N 1
ATOM 732 C CA . ASP A 1 92 ? -0.650 -10.628 -0.648 1.00 86.38 92 ASP A CA 1
ATOM 733 C C . ASP A 1 92 ? 0.745 -11.302 -0.626 1.00 86.38 92 ASP A C 1
ATOM 735 O O . ASP A 1 92 ? 1.507 -11.178 0.347 1.00 86.38 92 ASP A O 1
ATOM 739 N N . P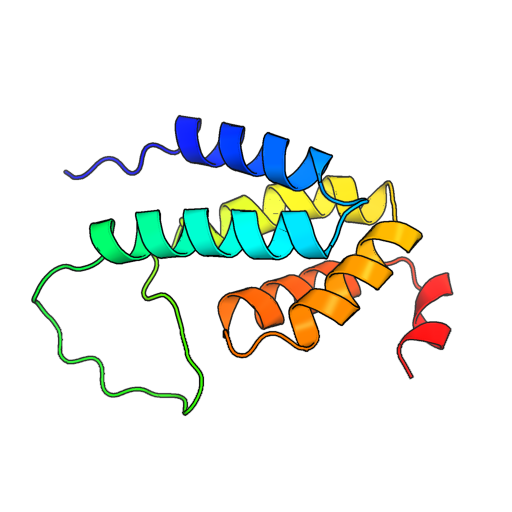RO A 1 93 ? 1.117 -12.063 -1.677 1.00 83.62 93 PRO A N 1
ATOM 740 C CA . PRO A 1 93 ? 2.401 -12.757 -1.733 1.00 83.62 93 PRO A CA 1
ATOM 741 C C . PRO A 1 93 ? 3.566 -11.859 -2.174 1.00 83.62 93 PRO A C 1
ATOM 743 O O . PRO A 1 93 ? 4.697 -12.358 -2.234 1.00 83.62 93 PRO A O 1
ATOM 746 N N . TYR A 1 94 ? 3.322 -10.585 -2.508 1.00 85.25 94 TYR A N 1
ATOM 747 C CA . TYR A 1 94 ? 4.359 -9.653 -2.943 1.00 85.25 94 TYR A CA 1
ATOM 748 C C . TYR A 1 94 ? 4.951 -8.851 -1.781 1.00 85.25 94 TYR A C 1
ATOM 750 O O . TYR A 1 94 ? 4.253 -8.427 -0.859 1.00 85.25 94 TYR A O 1
ATOM 758 N N . TYR A 1 95 ? 6.268 -8.652 -1.822 1.00 85.56 95 TYR A N 1
ATOM 759 C CA . TYR A 1 95 ? 7.015 -7.927 -0.797 1.00 85.56 95 TYR A CA 1
ATOM 760 C C . TYR A 1 95 ? 6.530 -6.481 -0.668 1.00 85.56 95 TYR A C 1
ATOM 762 O O . TYR A 1 95 ? 6.272 -6.018 0.436 1.00 85.56 95 TYR A O 1
ATOM 770 N N . GLU A 1 96 ? 6.314 -5.802 -1.794 1.00 86.88 96 GLU A N 1
ATOM 771 C CA . GLU A 1 96 ? 5.874 -4.406 -1.842 1.00 86.88 96 GLU A CA 1
ATOM 772 C C . GLU A 1 96 ? 4.512 -4.216 -1.173 1.00 86.88 96 GLU A C 1
ATOM 774 O O . GLU A 1 96 ? 4.296 -3.229 -0.476 1.00 86.88 96 GLU A O 1
ATOM 779 N N . ALA A 1 97 ? 3.600 -5.175 -1.347 1.00 88.12 97 ALA A N 1
ATOM 780 C CA . ALA A 1 97 ? 2.294 -5.136 -0.704 1.00 88.12 97 ALA A CA 1
ATOM 781 C C . ALA A 1 97 ? 2.416 -5.278 0.820 1.00 88.12 97 ALA A C 1
ATOM 783 O O . ALA A 1 97 ? 1.777 -4.527 1.555 1.00 88.12 97 ALA A O 1
ATOM 784 N N . ARG A 1 98 ? 3.282 -6.175 1.312 1.00 87.69 98 ARG A N 1
ATOM 785 C CA . ARG A 1 98 ? 3.518 -6.327 2.758 1.00 87.69 98 ARG A CA 1
ATOM 786 C C . ARG A 1 98 ? 4.261 -5.153 3.382 1.00 87.69 98 ARG A C 1
ATOM 788 O O . ARG A 1 98 ? 3.932 -4.778 4.503 1.00 87.69 98 ARG A O 1
ATOM 795 N N . GLU A 1 99 ? 5.219 -4.561 2.676 1.00 87.50 99 GLU A N 1
ATOM 796 C CA . GLU A 1 99 ? 5.875 -3.326 3.122 1.00 87.50 99 GLU A CA 1
ATOM 797 C C . GLU A 1 99 ? 4.856 -2.189 3.251 1.00 87.50 99 GLU A C 1
ATOM 799 O O . GLU A 1 99 ? 4.803 -1.522 4.284 1.00 87.50 99 GLU A O 1
ATOM 804 N N . LEU A 1 100 ? 3.974 -2.026 2.257 1.00 87.06 100 LEU A N 1
ATOM 805 C CA . LEU A 1 100 ? 2.883 -1.053 2.331 1.00 87.06 100 LEU A CA 1
ATOM 806 C C . LEU A 1 100 ? 1.925 -1.360 3.485 1.00 87.06 100 LEU A C 1
ATOM 808 O O . LEU A 1 100 ? 1.549 -0.442 4.207 1.00 87.06 100 LEU A O 1
ATOM 812 N N . ALA A 1 101 ? 1.568 -2.627 3.709 1.00 88.75 101 ALA A N 1
ATOM 813 C CA . ALA A 1 101 ? 0.744 -3.023 4.849 1.00 88.75 101 ALA A CA 1
ATOM 814 C C . ALA A 1 101 ? 1.393 -2.617 6.180 1.00 88.75 101 ALA A C 1
ATOM 816 O O . ALA A 1 101 ? 0.738 -2.003 7.020 1.00 88.75 101 ALA A O 1
ATOM 817 N N . ALA A 1 102 ? 2.684 -2.908 6.361 1.00 87.25 102 ALA A N 1
ATOM 818 C CA . ALA A 1 102 ? 3.425 -2.550 7.566 1.00 87.25 102 ALA A CA 1
ATOM 819 C C . ALA A 1 102 ? 3.483 -1.029 7.774 1.00 87.25 102 ALA A C 1
ATOM 821 O O . ALA A 1 102 ? 3.297 -0.552 8.896 1.00 87.25 102 ALA A O 1
ATOM 822 N N . LEU A 1 103 ? 3.686 -0.260 6.700 1.00 86.31 103 LEU A N 1
A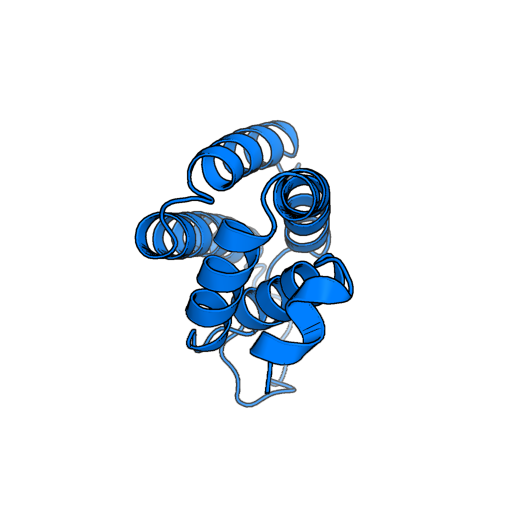TOM 823 C CA . LEU A 1 103 ? 3.667 1.198 6.760 1.00 86.31 103 LEU A CA 1
ATOM 824 C C . LEU A 1 103 ? 2.289 1.728 7.157 1.00 86.31 103 LEU A C 1
ATOM 826 O O . LEU A 1 103 ? 2.209 2.562 8.056 1.00 86.31 103 LEU A O 1
ATOM 830 N N . VAL A 1 104 ? 1.222 1.234 6.525 1.00 85.88 104 VAL A N 1
ATOM 831 C CA . VAL A 1 104 ? -0.158 1.638 6.821 1.00 85.88 104 VAL A CA 1
ATOM 832 C C . VAL A 1 104 ? -0.505 1.327 8.278 1.00 85.88 104 VAL A C 1
ATOM 834 O O . VAL A 1 104 ? -0.978 2.219 8.977 1.00 85.88 104 VAL A O 1
ATOM 837 N N . LEU A 1 105 ? -0.174 0.128 8.774 1.00 83.94 105 LEU A N 1
ATOM 838 C CA . LEU A 1 105 ? -0.340 -0.233 10.189 1.00 83.94 105 LEU A CA 1
ATOM 839 C C . LEU A 1 105 ? 0.450 0.698 11.116 1.00 83.94 105 LEU A C 1
ATOM 841 O O . LEU A 1 105 ? -0.058 1.110 12.153 1.00 83.94 105 LEU A O 1
ATOM 845 N N . GLY A 1 106 ? 1.670 1.078 10.730 1.00 82.75 106 GLY A N 1
ATOM 846 C CA . GLY A 1 106 ? 2.496 2.023 11.481 1.00 82.75 106 GLY A CA 1
ATOM 847 C C . GLY A 1 106 ? 1.965 3.462 11.500 1.00 82.75 106 GLY A C 1
ATOM 848 O O . GLY A 1 106 ? 2.436 4.260 12.309 1.00 82.75 106 GLY A O 1
ATOM 849 N N . GLN A 1 107 ? 1.017 3.813 10.624 1.00 81.06 107 GLN A N 1
ATOM 850 C CA . GLN A 1 107 ? 0.334 5.114 10.629 1.00 81.06 107 GLN A CA 1
ATOM 851 C C . GLN A 1 107 ? -0.990 5.109 11.398 1.00 81.06 107 GLN A C 1
ATOM 853 O O . GLN A 1 107 ? -1.579 6.178 11.582 1.00 81.06 107 GLN A O 1
ATOM 858 N N . LEU A 1 108 ? -1.468 3.943 11.844 1.00 78.56 108 LEU A N 1
ATOM 859 C CA . LEU A 1 108 ? -2.702 3.859 12.616 1.00 78.56 108 LEU A CA 1
ATOM 860 C C . LEU A 1 108 ? -2.501 4.450 14.021 1.00 78.56 108 LEU A C 1
ATOM 862 O O . LEU A 1 108 ? -1.459 4.230 14.649 1.00 78.56 108 LEU A O 1
ATOM 866 N N . PRO A 1 109 ? -3.488 5.197 14.547 1.00 71.81 109 PRO A N 1
ATOM 867 C CA . PRO A 1 109 ? -3.416 5.702 15.906 1.00 71.81 109 PRO A CA 1
ATOM 868 C C . PRO A 1 109 ? -3.495 4.536 16.905 1.00 71.81 109 PRO A C 1
ATOM 870 O O . PRO A 1 109 ? -4.139 3.518 16.652 1.00 71.81 109 PRO A O 1
ATOM 873 N N . ALA A 1 110 ? -2.839 4.690 18.060 1.00 65.94 110 ALA A N 1
ATOM 874 C CA . ALA A 1 110 ? -2.622 3.613 19.038 1.00 65.94 110 ALA A CA 1
ATOM 875 C C . ALA A 1 110 ? -3.910 2.974 19.604 1.00 65.94 110 ALA A C 1
ATOM 877 O O . ALA A 1 110 ? -3.868 1.906 20.208 1.00 65.94 110 ALA A O 1
ATOM 878 N N . GLU A 1 111 ? -5.053 3.623 19.402 1.00 62.53 111 GLU A N 1
ATOM 879 C CA . GLU A 1 111 ? -6.399 3.120 19.689 1.00 62.53 111 GLU A CA 1
ATOM 880 C C . GLU A 1 111 ? -6.784 1.882 18.856 1.00 62.53 111 GLU A C 1
ATOM 882 O O . GLU A 1 111 ? -7.514 1.031 19.358 1.00 62.53 111 GLU A O 1
ATOM 887 N N . PHE A 1 112 ? -6.236 1.717 17.646 1.00 58.88 112 PHE A N 1
ATOM 888 C CA . PHE A 1 112 ? -6.439 0.522 16.813 1.00 58.88 112 PHE A CA 1
ATOM 889 C C . PHE A 1 112 ? -5.389 -0.569 17.053 1.00 58.88 112 PHE A C 1
ATOM 891 O O . PHE A 1 112 ? -5.529 -1.672 16.532 1.00 58.88 112 PHE A O 1
ATOM 898 N N . SER A 1 113 ? -4.368 -0.320 17.883 1.00 56.88 113 SER A N 1
ATOM 899 C CA . SER A 1 113 ? -3.320 -1.309 18.182 1.00 56.88 113 SER A CA 1
ATOM 900 C C . SER A 1 113 ? -3.853 -2.591 18.832 1.00 56.88 113 SER A C 1
ATOM 902 O O . SER A 1 113 ? -3.184 -3.619 18.776 1.00 56.88 113 SER A O 1
ATOM 904 N N . ALA A 1 114 ? -5.035 -2.546 19.454 1.00 57.97 114 ALA A N 1
ATOM 905 C CA . ALA A 1 114 ? -5.665 -3.713 20.071 1.00 57.97 114 ALA A CA 1
ATOM 906 C C . ALA A 1 114 ? -6.302 -4.681 19.054 1.00 57.97 114 ALA A C 1
ATOM 908 O O . ALA A 1 114 ? -6.459 -5.853 19.380 1.00 57.97 114 ALA A O 1
ATOM 909 N N . ASP A 1 115 ? -6.637 -4.215 17.845 1.00 57.66 115 ASP A N 1
ATOM 910 C CA . ASP A 1 115 ? -7.292 -5.014 16.789 1.00 57.66 115 ASP A CA 1
ATOM 911 C C . ASP A 1 115 ? -6.278 -5.709 15.854 1.00 57.66 115 ASP A C 1
ATOM 913 O O . ASP A 1 115 ? -6.636 -6.463 14.955 1.00 57.66 115 ASP A O 1
ATOM 917 N N . VAL A 1 116 ? -4.981 -5.457 16.063 1.00 55.75 116 VAL A N 1
ATOM 918 C CA . VAL A 1 116 ? -3.870 -6.007 15.262 1.00 55.75 116 VAL A CA 1
ATOM 919 C C . VAL A 1 116 ? -3.365 -7.359 15.817 1.00 55.75 116 VAL A C 1
ATOM 921 O O . VAL A 1 116 ? -2.457 -7.956 15.238 1.00 55.75 116 VAL A O 1
ATOM 924 N N . LEU A 1 117 ? -3.937 -7.853 16.927 1.00 44.09 117 LEU A N 1
ATOM 925 C CA . LEU A 1 117 ? -3.518 -9.072 17.645 1.00 44.09 117 LEU A CA 1
ATOM 926 C C . LEU A 1 117 ? -4.368 -10.310 17.331 1.00 44.09 117 LEU A C 1
ATOM 928 O O . LEU A 1 117 ? -5.610 -10.226 17.438 1.00 44.09 117 LEU A O 1
#